Protein AF-A0A7X2TTX0-F1 (afdb_monomer_lite)

Secondary structure (DSSP, 8-state):
-------TT-HHHHHHHHHHHHTTTT-TT----SS--HHHHHHHHHHHHHH--HHHHHHHHHHHHHHHHT-

Foldseek 3Di:
DDPPPPDCQALLNLQVVLCVPCVVFQNVVPDDDPDDQLVSSLVSLVSLVPGHDPVSVVSSVSNVVNSVVVD

Structure (mmCIF, N/CA/C/O backbone):
data_AF-A0A7X2TTX0-F1
#
_entry.id   AF-A0A7X2TTX0-F1
#
loop_
_atom_site.group_PDB
_atom_site.id
_atom_site.type_symbol
_atom_site.label_atom_id
_atom_site.label_alt_id
_atom_site.label_comp_id
_atom_site.label_asym_id
_atom_site.label_entity_id
_atom_site.label_seq_id
_atom_site.pdbx_PDB_ins_code
_atom_site.Cartn_x
_atom_site.Cartn_y
_atom_site.Cartn_z
_atom_site.occupancy
_atom_site.B_iso_or_equiv
_atom_site.auth_seq_id
_atom_site.auth_comp_id
_atom_site.auth_asym_id
_atom_site.auth_atom_id
_atom_site.pdbx_PDB_model_num
ATOM 1 N N . MET A 1 1 ? -21.980 10.502 14.129 1.00 34.19 1 MET A N 1
ATOM 2 C CA . MET A 1 1 ? -20.782 11.356 14.234 1.00 34.19 1 MET A CA 1
ATOM 3 C C . MET A 1 1 ? -19.624 10.474 13.814 1.00 34.19 1 MET A C 1
ATOM 5 O O . MET A 1 1 ? -19.221 9.634 14.602 1.00 34.19 1 MET A O 1
ATOM 9 N N . SER A 1 2 ? -19.224 10.525 12.544 1.00 40.34 2 SER A N 1
ATOM 10 C CA . SER A 1 2 ? -18.192 9.629 12.012 1.00 40.34 2 SER A CA 1
ATOM 11 C C . SER A 1 2 ? -16.873 10.387 12.007 1.00 40.34 2 SER A C 1
ATOM 13 O O . SER A 1 2 ? -16.667 11.257 11.165 1.00 40.34 2 SER A O 1
ATOM 15 N N . GLU A 1 3 ? -16.029 10.112 12.998 1.00 45.38 3 GLU A N 1
ATOM 16 C CA . GLU A 1 3 ? -14.640 10.565 13.022 1.00 45.38 3 GLU A CA 1
ATOM 17 C C . GLU A 1 3 ? -13.915 9.968 11.814 1.00 45.38 3 GLU A C 1
ATOM 19 O O . GLU A 1 3 ? -13.572 8.788 11.782 1.00 45.38 3 GLU A O 1
ATOM 24 N N . THR A 1 4 ? -13.689 10.790 10.791 1.00 50.66 4 THR A N 1
ATOM 25 C CA . THR A 1 4 ? -12.667 10.539 9.778 1.00 50.66 4 THR A CA 1
ATOM 26 C C . THR A 1 4 ? -11.316 10.597 10.479 1.00 50.66 4 THR A C 1
ATOM 28 O O . THR A 1 4 ? -10.710 11.663 10.602 1.00 50.66 4 THR A O 1
ATOM 31 N N . ALA A 1 5 ? -10.872 9.454 10.996 1.00 45.31 5 ALA A N 1
ATOM 32 C CA . ALA A 1 5 ? -9.533 9.264 11.525 1.00 45.31 5 ALA A CA 1
ATOM 33 C C . ALA A 1 5 ? -8.519 9.282 10.367 1.00 45.31 5 ALA A C 1
ATOM 35 O O . ALA A 1 5 ? -7.933 8.264 10.011 1.00 45.31 5 ALA A O 1
ATOM 36 N N . THR A 1 6 ? -8.311 10.460 9.774 1.00 51.38 6 THR A N 1
ATOM 37 C CA . THR A 1 6 ? -7.224 10.750 8.832 1.00 51.38 6 THR A CA 1
ATOM 38 C C . THR A 1 6 ? -5.932 10.898 9.634 1.00 51.38 6 THR A C 1
ATOM 40 O O . THR A 1 6 ? -5.375 11.983 9.795 1.00 51.38 6 THR A O 1
ATOM 43 N N . GLY A 1 7 ? -5.482 9.798 10.235 1.00 52.81 7 GLY A N 1
ATOM 44 C CA . GLY A 1 7 ? -4.128 9.699 10.758 1.00 52.81 7 GLY A CA 1
ATOM 45 C C . GLY A 1 7 ? -3.158 9.407 9.605 1.00 52.81 7 GLY A C 1
ATOM 46 O O . GLY A 1 7 ? -3.524 8.685 8.680 1.00 52.81 7 GLY A O 1
ATOM 47 N N . PRO A 1 8 ? -1.890 9.855 9.657 1.00 53.44 8 PRO A N 1
ATOM 48 C CA . PRO A 1 8 ? -0.863 9.581 8.632 1.00 53.44 8 PRO A CA 1
ATOM 49 C C . PRO A 1 8 ? -0.478 8.087 8.460 1.00 53.44 8 PRO A C 1
ATOM 51 O O . PRO A 1 8 ? 0.532 7.755 7.829 1.00 53.44 8 PRO A O 1
ATOM 54 N N . GLY A 1 9 ? -1.267 7.173 9.028 1.00 65.88 9 GLY A N 1
ATOM 55 C CA . GLY A 1 9 ? -1.119 5.724 8.966 1.00 65.88 9 GLY A CA 1
ATOM 56 C C . GLY A 1 9 ? -2.418 4.964 8.683 1.00 65.88 9 GLY A C 1
ATOM 57 O O . GLY A 1 9 ? -2.399 3.745 8.818 1.00 65.88 9 GLY A O 1
ATOM 58 N N . ASP A 1 10 ? -3.519 5.626 8.306 1.00 90.06 10 ASP A N 1
ATOM 59 C CA . ASP A 1 10 ? -4.731 4.910 7.888 1.00 90.06 10 ASP A CA 1
ATOM 60 C C . ASP A 1 10 ? -4.519 4.192 6.531 1.00 90.06 10 ASP A C 1
ATOM 62 O O . ASP A 1 10 ? -3.716 4.622 5.691 1.00 90.06 10 ASP A O 1
ATOM 66 N N . TYR A 1 11 ? -5.221 3.075 6.306 1.00 95.12 11 TYR A N 1
ATOM 67 C CA . TYR A 1 11 ? -5.033 2.262 5.099 1.00 95.12 11 TYR A CA 1
ATOM 68 C C . TYR A 1 11 ? -5.527 2.947 3.810 1.00 95.12 11 TYR A C 1
ATOM 70 O O . TYR A 1 11 ? -4.966 2.680 2.751 1.00 95.12 11 TYR A O 1
ATOM 78 N N . GLN A 1 12 ? -6.527 3.834 3.869 1.00 95.88 12 GLN A N 1
ATOM 79 C CA . GLN A 1 12 ? -7.042 4.602 2.726 1.00 95.88 12 GLN A CA 1
ATOM 80 C C . GLN A 1 12 ? -6.017 5.641 2.260 1.00 95.88 12 GLN A C 1
ATOM 82 O O . GLN A 1 12 ? -5.754 5.766 1.062 1.00 95.88 12 GLN A O 1
ATOM 87 N N . SER A 1 13 ? 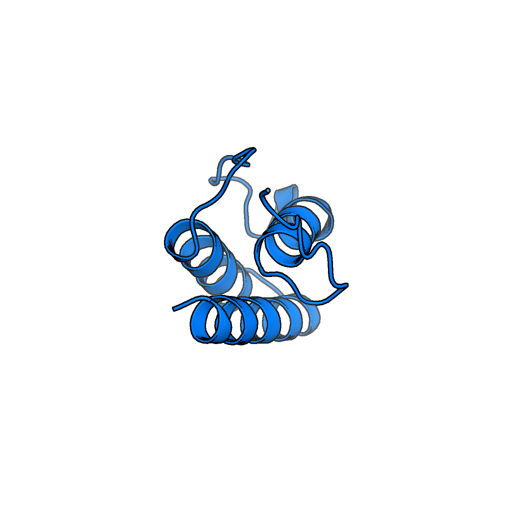-5.378 6.343 3.196 1.00 95.31 13 SER A N 1
ATOM 88 C CA . SER A 1 13 ? -4.288 7.277 2.906 1.00 95.31 13 SER A CA 1
ATOM 89 C C . SER A 1 13 ? -3.091 6.554 2.281 1.00 95.31 13 SER A C 1
ATOM 91 O O . SER A 1 13 ? -2.540 6.999 1.270 1.00 95.31 13 SER A O 1
ATOM 93 N N . LEU A 1 14 ? -2.710 5.394 2.828 1.00 97.00 14 LEU A N 1
ATOM 94 C CA . LEU A 1 14 ? -1.633 4.569 2.270 1.00 97.00 14 LEU A CA 1
ATOM 95 C C . LEU A 1 14 ? -1.991 3.982 0.896 1.00 97.00 14 LEU A C 1
ATOM 97 O O . LEU A 1 14 ? -1.131 3.915 0.018 1.00 97.00 14 LEU A O 1
ATOM 101 N N . TYR A 1 15 ? -3.255 3.607 0.691 1.00 97.56 15 TYR A N 1
ATOM 102 C CA . TYR A 1 15 ? -3.785 3.149 -0.591 1.00 97.56 15 TYR A CA 1
ATOM 103 C C . TYR A 1 15 ? -3.668 4.235 -1.665 1.00 97.56 15 TYR A C 1
ATOM 105 O O . TYR A 1 15 ? -3.072 3.985 -2.711 1.00 97.56 15 TYR A O 1
ATOM 113 N N . ARG A 1 16 ? -4.138 5.462 -1.399 1.00 96.94 16 ARG A N 1
ATOM 114 C CA . ARG A 1 16 ? -4.011 6.594 -2.342 1.00 96.94 16 ARG A CA 1
ATOM 115 C C . ARG A 1 16 ? -2.549 6.875 -2.679 1.00 96.94 16 ARG A C 1
ATOM 117 O O . ARG A 1 16 ? -2.179 6.929 -3.851 1.00 96.94 16 ARG A O 1
ATOM 124 N N . ARG A 1 17 ? -1.6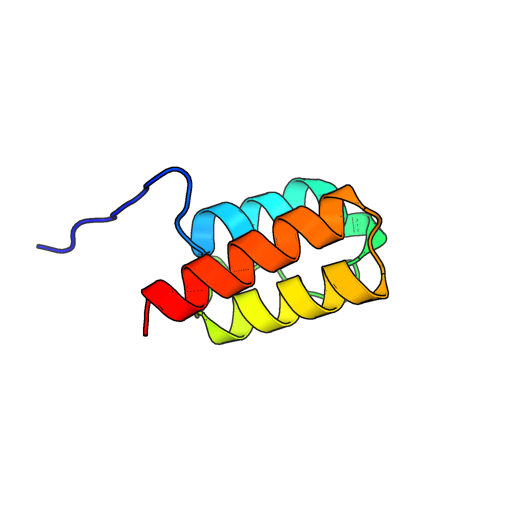95 6.901 -1.654 1.00 96.62 17 ARG A N 1
ATOM 125 C CA . ARG A 1 17 ? -0.246 7.072 -1.801 1.00 96.62 17 ARG A CA 1
ATOM 126 C C . ARG A 1 17 ? 0.410 5.980 -2.666 1.00 96.62 17 ARG A C 1
ATOM 128 O O . ARG A 1 17 ? 1.422 6.242 -3.323 1.00 96.62 17 ARG A O 1
ATOM 135 N N . ALA A 1 18 ? -0.123 4.757 -2.670 1.00 97.62 18 ALA A N 1
ATOM 136 C CA . ALA A 1 18 ? 0.365 3.687 -3.536 1.00 97.62 18 ALA A CA 1
ATOM 137 C C . ALA A 1 18 ? 0.045 3.954 -5.013 1.00 97.62 18 ALA A C 1
ATOM 139 O O . ALA A 1 18 ? 0.908 3.738 -5.862 1.00 97.62 18 ALA A O 1
ATOM 140 N N . PHE A 1 19 ? -1.148 4.469 -5.324 1.00 97.75 19 PHE A N 1
ATOM 141 C CA . PHE A 1 19 ? -1.509 4.858 -6.691 1.00 97.75 19 PHE A CA 1
ATOM 142 C C . PHE A 1 19 ? -0.699 6.049 -7.196 1.00 97.75 19 PHE A C 1
ATOM 144 O O . PHE A 1 19 ? -0.242 6.021 -8.335 1.00 97.75 19 PHE A O 1
ATOM 151 N N . GLU A 1 20 ? -0.455 7.049 -6.351 1.00 97.00 20 GLU A N 1
ATOM 152 C CA . GLU A 1 20 ? 0.361 8.214 -6.717 1.00 97.00 20 GLU A CA 1
ATOM 153 C C . GLU A 1 20 ? 1.798 7.823 -7.095 1.00 97.00 20 GLU A C 1
ATOM 155 O O . GLU A 1 20 ? 2.328 8.295 -8.097 1.00 97.00 20 GLU A O 1
ATOM 160 N N . GLN A 1 21 ? 2.429 6.939 -6.316 1.00 96.75 21 GLN A N 1
ATOM 161 C CA . GLN A 1 21 ? 3.841 6.583 -6.516 1.00 96.75 21 GLN A CA 1
ATOM 162 C C . GLN A 1 21 ? 4.054 5.407 -7.472 1.00 96.75 21 GLN A C 1
ATOM 164 O O . GLN A 1 21 ? 5.063 5.355 -8.172 1.00 96.75 21 GLN A O 1
ATOM 169 N N . TYR A 1 22 ? 3.136 4.439 -7.491 1.00 97.31 22 TYR A N 1
ATOM 170 C CA . TYR A 1 22 ? 3.325 3.165 -8.189 1.00 97.31 22 TYR A CA 1
ATOM 171 C C . TYR A 1 22 ? 2.223 2.857 -9.207 1.00 97.31 22 TYR A C 1
ATOM 173 O O . TYR A 1 22 ? 2.238 1.770 -9.791 1.00 97.31 22 TYR A O 1
ATOM 181 N N . GLY A 1 23 ? 1.320 3.810 -9.469 1.00 94.12 23 GLY A N 1
ATOM 182 C CA . GLY A 1 23 ? 0.209 3.704 -10.419 1.00 94.12 23 GLY A CA 1
ATOM 183 C C . GLY A 1 23 ? 0.619 3.126 -11.770 1.00 94.12 23 GLY A C 1
ATOM 184 O O . GLY A 1 23 ? 0.072 2.126 -12.217 1.00 94.12 23 GLY A O 1
ATOM 185 N N . VAL A 1 24 ? 1.649 3.705 -12.385 1.00 93.06 24 VAL A N 1
ATOM 186 C CA . VAL A 1 24 ? 2.128 3.296 -13.715 1.00 93.06 24 VAL A CA 1
ATOM 187 C C . VAL A 1 24 ? 2.997 2.037 -13.709 1.00 93.06 24 VAL A C 1
ATOM 189 O O . VAL A 1 24 ? 3.146 1.407 -14.750 1.00 93.06 24 VAL A O 1
ATOM 192 N N . ARG A 1 25 ? 3.578 1.659 -12.560 1.00 90.81 25 ARG A N 1
ATOM 193 C CA . ARG A 1 25 ? 4.520 0.529 -12.474 1.00 90.81 25 ARG A CA 1
ATOM 194 C C . ARG A 1 25 ? 3.854 -0.746 -11.978 1.00 90.81 25 ARG A C 1
ATOM 196 O O . ARG A 1 25 ? 3.837 -1.743 -12.683 1.00 90.81 25 ARG A O 1
ATOM 203 N N . ALA A 1 26 ? 3.323 -0.712 -10.760 1.00 94.50 26 ALA A N 1
ATOM 204 C CA . ALA A 1 26 ? 2.811 -1.899 -10.079 1.00 94.50 26 ALA A CA 1
ATOM 205 C C . ALA A 1 26 ? 1.282 -2.010 -10.138 1.00 94.50 26 ALA A C 1
ATOM 207 O O . ALA A 1 26 ? 0.736 -3.075 -9.868 1.00 94.50 26 ALA A O 1
ATOM 208 N N . LEU A 1 27 ? 0.585 -0.914 -10.459 1.00 96.62 27 LEU A N 1
ATOM 209 C CA . LEU A 1 27 ? -0.874 -0.817 -10.345 1.00 96.62 27 LEU A CA 1
ATOM 210 C C . LEU A 1 27 ? -1.559 -0.457 -11.671 1.00 96.62 27 LEU A C 1
ATOM 212 O O . LEU A 1 27 ? -2.730 -0.092 -11.667 1.00 96.62 27 LEU A O 1
ATOM 216 N N . TRP A 1 28 ? -0.867 -0.597 -12.806 1.00 94.50 28 TRP A N 1
ATOM 217 C CA . TRP A 1 28 ? -1.358 -0.175 -14.126 1.00 94.50 28 TRP A CA 1
ATOM 218 C C . TRP A 1 28 ? -2.646 -0.900 -14.551 1.00 94.50 28 TRP A C 1
ATOM 220 O O . TRP A 1 28 ? -3.437 -0.376 -15.329 1.00 94.50 28 TRP A O 1
ATOM 230 N N . ASN A 1 29 ? -2.870 -2.105 -14.018 1.00 93.69 29 ASN A N 1
ATOM 231 C CA . ASN A 1 29 ? -4.062 -2.924 -14.230 1.00 93.69 29 ASN A CA 1
ATOM 232 C C . ASN A 1 29 ? -5.080 -2.831 -13.077 1.00 93.69 29 ASN A C 1
ATOM 234 O O . ASN A 1 29 ? -6.003 -3.648 -13.004 1.00 93.69 29 ASN A O 1
ATOM 238 N N . LYS A 1 30 ? -4.902 -1.896 -12.138 1.00 94.75 30 LYS A N 1
ATOM 239 C CA . LYS A 1 30 ? -5.793 -1.674 -10.994 1.00 94.75 30 LYS A CA 1
ATOM 240 C C . LYS A 1 30 ? -6.501 -0.334 -11.134 1.00 94.75 30 LYS A C 1
ATOM 242 O O . LYS A 1 30 ? -5.938 0.641 -11.617 1.00 94.75 30 LYS A O 1
ATOM 247 N N . ARG A 1 31 ? -7.749 -0.286 -10.671 1.00 95.38 31 ARG A N 1
ATOM 248 C CA . ARG A 1 31 ? -8.539 0.944 -10.613 1.00 95.38 31 ARG A CA 1
ATOM 249 C C . ARG A 1 31 ? -8.449 1.547 -9.215 1.00 95.38 31 ARG A C 1
ATOM 251 O O . ARG A 1 31 ? -8.611 0.818 -8.238 1.00 95.38 31 ARG A O 1
ATOM 258 N N . LEU A 1 32 ? -8.231 2.858 -9.142 1.00 96.00 32 LEU A N 1
ATOM 259 C CA . LEU A 1 32 ? -8.345 3.623 -7.903 1.00 96.00 32 LEU A CA 1
ATOM 260 C C . LEU A 1 32 ? -9.821 3.694 -7.482 1.00 96.00 32 LEU A C 1
ATOM 262 O O . LEU A 1 32 ? -10.677 4.046 -8.294 1.00 96.00 32 LEU A O 1
ATOM 266 N N . LEU A 1 33 ? -10.109 3.349 -6.230 1.00 96.50 33 LEU A N 1
ATOM 267 C CA . LEU A 1 33 ? -11.430 3.487 -5.614 1.00 96.50 33 LEU A CA 1
ATOM 268 C C . LEU A 1 33 ? -11.440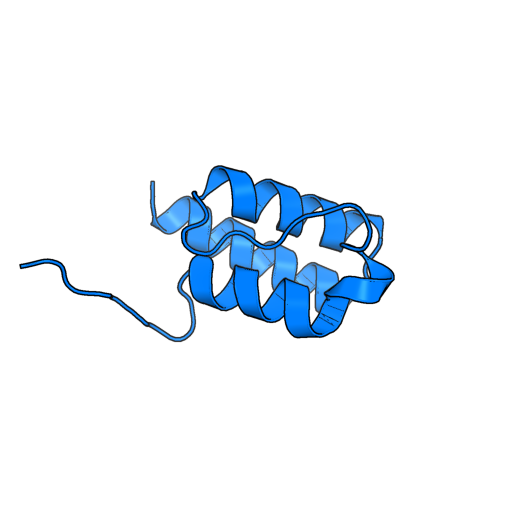 4.685 -4.658 1.00 96.50 33 LEU A C 1
ATOM 270 O O . LEU A 1 33 ? -10.455 4.929 -3.960 1.00 96.50 33 LEU A O 1
ATOM 274 N N . GLU A 1 34 ? -12.549 5.424 -4.622 1.00 91.06 34 GLU A N 1
ATOM 275 C CA . GLU A 1 34 ? -12.706 6.598 -3.748 1.00 91.06 34 GLU A CA 1
ATOM 276 C C . GLU A 1 34 ? -12.803 6.196 -2.267 1.00 91.06 34 GLU A C 1
ATOM 278 O O . GLU A 1 34 ? -12.143 6.804 -1.415 1.00 91.06 34 GLU A O 1
ATOM 283 N N . GLU A 1 35 ? -13.548 5.119 -1.998 1.00 93.25 35 GLU A N 1
ATOM 284 C CA . GLU A 1 35 ? -13.767 4.512 -0.681 1.00 93.25 35 GLU A CA 1
ATOM 285 C C . GLU A 1 35 ? -13.350 3.027 -0.715 1.00 93.25 35 GLU A C 1
ATOM 287 O O . GLU A 1 35 ? -14.196 2.141 -0.855 1.00 93.25 35 GLU A O 1
ATOM 292 N N . PRO A 1 36 ? -12.039 2.720 -0.671 1.00 95.50 36 PRO A N 1
ATOM 293 C CA . PRO A 1 36 ? -11.572 1.338 -0.691 1.00 95.50 36 PRO A CA 1
ATOM 294 C C . PRO A 1 36 ? -11.934 0.629 0.619 1.00 95.50 36 PRO A C 1
ATOM 296 O O . PRO A 1 36 ? -11.785 1.199 1.702 1.00 95.50 36 PRO A O 1
ATOM 299 N N . ALA A 1 37 ? -12.325 -0.641 0.539 1.00 95.31 37 ALA A N 1
ATOM 300 C CA . ALA A 1 37 ? -12.364 -1.511 1.707 1.00 95.31 37 ALA A CA 1
ATOM 301 C C . ALA A 1 37 ? -10.936 -1.978 2.067 1.00 95.31 37 ALA A C 1
ATOM 303 O O . ALA A 1 37 ? -10.049 -1.989 1.204 1.00 95.31 37 ALA A O 1
ATOM 304 N N . PRO A 1 38 ? -10.688 -2.462 3.301 1.00 96.25 38 PRO A N 1
ATOM 305 C CA . PRO A 1 38 ? -9.393 -3.047 3.659 1.00 96.25 38 PRO A CA 1
ATOM 306 C C . PRO A 1 38 ? -8.944 -4.154 2.689 1.00 96.25 38 PRO A C 1
ATOM 308 O O . PRO A 1 38 ? -7.766 -4.256 2.352 1.00 96.25 38 PRO A O 1
ATOM 311 N N . ALA A 1 39 ? -9.885 -4.948 2.166 1.00 96.88 39 ALA A N 1
ATOM 312 C CA . ALA A 1 39 ? -9.599 -5.982 1.171 1.00 96.88 39 ALA A CA 1
ATOM 313 C C . ALA A 1 39 ? -9.027 -5.412 -0.143 1.00 96.88 39 ALA A C 1
ATOM 315 O O . ALA A 1 39 ? -8.090 -5.989 -0.699 1.00 96.88 39 ALA A O 1
ATOM 316 N N . ASP A 1 40 ? -9.524 -4.264 -0.613 1.00 97.69 40 ASP A N 1
ATOM 317 C CA . ASP A 1 40 ? -9.005 -3.596 -1.813 1.00 97.69 40 ASP A CA 1
ATOM 318 C C . ASP A 1 40 ? -7.572 -3.102 -1.593 1.00 97.69 40 ASP A C 1
ATOM 320 O O . ASP A 1 40 ? -6.705 -3.239 -2.463 1.00 97.69 40 ASP A O 1
ATOM 324 N N . ALA A 1 41 ? -7.291 -2.583 -0.396 1.00 97.50 41 ALA A N 1
ATOM 325 C CA . ALA A 1 41 ? -5.954 -2.148 -0.020 1.00 97.50 41 ALA A CA 1
ATOM 326 C C . ALA A 1 41 ? -4.958 -3.316 0.068 1.00 97.50 41 ALA A C 1
ATOM 328 O O . ALA A 1 41 ? -3.820 -3.188 -0.389 1.00 97.50 41 ALA A O 1
ATOM 329 N N . LEU A 1 42 ? -5.389 -4.489 0.537 1.00 98.25 42 LEU A N 1
ATOM 330 C CA . LEU A 1 42 ? -4.560 -5.699 0.533 1.00 98.25 42 LEU A CA 1
ATOM 331 C C . LEU A 1 42 ? -4.239 -6.199 -0.886 1.00 98.25 42 LEU A C 1
ATOM 333 O O . LEU A 1 42 ? -3.130 -6.681 -1.132 1.00 98.25 42 LEU A O 1
ATOM 337 N N . VAL A 1 43 ? -5.156 -6.045 -1.849 1.00 98.12 43 VAL A N 1
ATOM 338 C CA . VAL A 1 43 ? -4.874 -6.351 -3.265 1.00 98.12 43 VAL A CA 1
ATOM 339 C C . VAL A 1 43 ? -3.758 -5.453 -3.808 1.00 98.12 43 VAL A C 1
ATOM 341 O O . VAL A 1 43 ? -2.869 -5.935 -4.516 1.00 98.12 43 VAL A O 1
ATOM 344 N N . VAL A 1 44 ? -3.773 -4.166 -3.453 1.00 98.25 44 VAL A N 1
ATOM 345 C CA . VAL A 1 44 ? -2.717 -3.209 -3.814 1.00 98.25 44 VAL A CA 1
ATOM 346 C C . VAL A 1 44 ? -1.398 -3.557 -3.131 1.00 98.25 44 VAL A C 1
ATOM 348 O O . VAL A 1 44 ? -0.379 -3.643 -3.813 1.00 98.25 44 VAL A O 1
ATOM 351 N N . ALA A 1 45 ? -1.407 -3.847 -1.827 1.00 98.25 45 ALA A N 1
ATOM 352 C CA . ALA A 1 45 ? -0.213 -4.273 -1.096 1.00 98.25 45 ALA A CA 1
ATOM 353 C C . ALA A 1 45 ? 0.444 -5.498 -1.751 1.00 98.25 45 ALA A C 1
ATOM 355 O O . ALA A 1 45 ? 1.655 -5.518 -1.978 1.00 98.25 45 ALA A O 1
ATOM 356 N N . ARG A 1 46 ? -0.357 -6.488 -2.166 1.00 98.31 46 ARG A N 1
ATOM 357 C CA . ARG A 1 46 ? 0.147 -7.659 -2.893 1.00 98.31 46 ARG A CA 1
ATOM 358 C C . ARG A 1 46 ? 0.817 -7.280 -4.215 1.00 98.31 46 ARG A C 1
ATOM 360 O O . ARG A 1 46 ? 1.887 -7.807 -4.509 1.00 98.31 46 ARG A O 1
ATOM 367 N N . ALA A 1 47 ? 0.219 -6.387 -5.001 1.00 98.12 47 ALA A N 1
ATOM 368 C CA . ALA A 1 47 ? 0.807 -5.932 -6.262 1.00 98.12 47 ALA A CA 1
ATOM 369 C C . ALA A 1 47 ? 2.147 -5.209 -6.037 1.00 98.12 47 ALA A C 1
ATOM 371 O O . ALA A 1 47 ? 3.124 -5.509 -6.719 1.00 98.12 47 ALA A O 1
ATOM 372 N N . LEU A 1 48 ? 2.234 -4.351 -5.013 1.00 98.31 48 LEU A N 1
ATOM 373 C CA . LEU A 1 48 ? 3.480 -3.683 -4.623 1.00 98.31 48 LEU A CA 1
ATOM 374 C C . LEU A 1 48 ? 4.594 -4.670 -4.233 1.00 98.31 48 LEU A C 1
ATOM 376 O O . LEU A 1 48 ? 5.759 -4.412 -4.515 1.00 98.31 48 LEU A O 1
ATOM 380 N N . ARG A 1 49 ? 4.268 -5.810 -3.609 1.00 97.75 49 ARG A N 1
ATOM 381 C CA . ARG A 1 49 ? 5.269 -6.833 -3.243 1.00 97.75 49 ARG A CA 1
ATOM 382 C C . ARG A 1 49 ? 5.821 -7.607 -4.439 1.00 97.75 49 ARG A C 1
ATOM 384 O O . ARG A 1 49 ? 6.940 -8.107 -4.340 1.00 97.75 49 ARG A O 1
ATOM 391 N N . ILE A 1 50 ? 5.017 -7.771 -5.490 1.00 97.06 50 ILE A N 1
ATOM 392 C CA . ILE A 1 50 ? 5.350 -8.584 -6.669 1.00 97.06 50 ILE A CA 1
ATOM 393 C C . ILE A 1 50 ? 6.054 -7.729 -7.726 1.00 97.06 50 ILE A C 1
ATOM 395 O O . ILE A 1 50 ? 7.106 -8.117 -8.215 1.00 97.06 50 ILE A O 1
ATOM 399 N N . GLU A 1 51 ?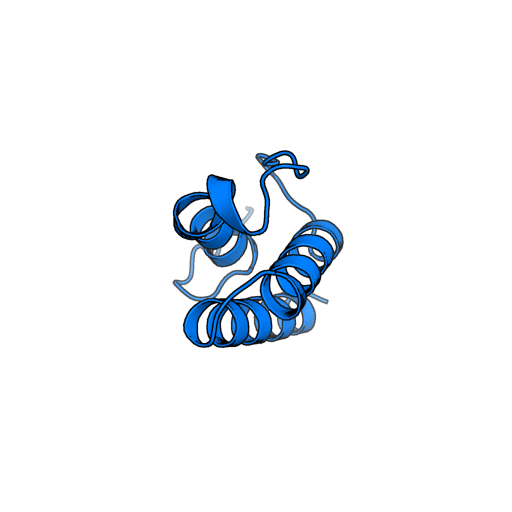 5.487 -6.564 -8.035 1.00 96.50 51 GLU A N 1
ATOM 400 C CA . GLU A 1 51 ? 5.892 -5.710 -9.164 1.00 96.50 51 GLU A CA 1
ATOM 401 C C . GLU A 1 51 ? 6.657 -4.449 -8.715 1.00 96.50 51 GLU A C 1
ATOM 403 O O . GLU A 1 51 ? 7.070 -3.610 -9.520 1.00 96.50 51 GLU A O 1
ATOM 408 N N . GLY A 1 52 ? 6.773 -4.242 -7.402 1.00 94.25 52 GLY A N 1
ATOM 409 C CA . GLY A 1 52 ? 7.418 -3.074 -6.822 1.00 94.25 52 GLY A CA 1
ATOM 410 C C . GLY A 1 52 ? 8.912 -3.249 -6.548 1.00 94.25 52 GLY A C 1
ATOM 411 O O . GLY A 1 52 ? 9.528 -4.269 -6.838 1.00 94.25 52 GLY A O 1
ATOM 412 N N . ASP A 1 53 ? 9.495 -2.214 -5.953 1.00 96.12 53 ASP A N 1
ATOM 413 C CA . ASP A 1 53 ? 10.863 -2.182 -5.451 1.00 96.12 53 ASP A CA 1
ATOM 414 C C . ASP A 1 53 ? 10.871 -2.279 -3.918 1.00 96.12 53 ASP A C 1
ATOM 416 O O . ASP A 1 53 ? 9.865 -2.583 -3.271 1.00 96.12 53 ASP A O 1
ATOM 420 N N . ARG A 1 54 ? 12.033 -2.016 -3.318 1.00 97.06 54 ARG A N 1
ATOM 421 C CA . ARG A 1 54 ? 12.207 -2.031 -1.866 1.00 97.06 54 ARG A CA 1
ATOM 422 C C . ARG A 1 54 ? 11.256 -1.070 -1.144 1.00 97.06 54 ARG A C 1
ATOM 424 O O . ARG A 1 54 ? 10.6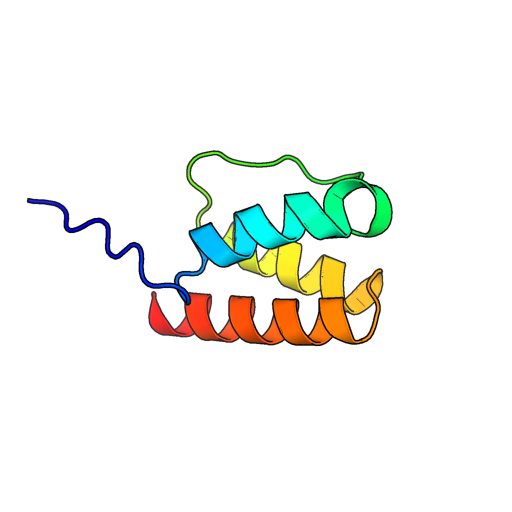63 -1.462 -0.142 1.00 97.06 54 ARG A O 1
ATOM 431 N N . GLU A 1 55 ? 11.086 0.147 -1.655 1.00 97.50 55 GLU A N 1
ATOM 432 C CA . GLU A 1 55 ? 10.208 1.150 -1.040 1.00 97.50 55 GLU A CA 1
ATOM 433 C C . GLU A 1 55 ? 8.731 0.768 -1.203 1.00 97.50 55 GLU A C 1
ATOM 435 O O . GLU A 1 55 ? 7.940 0.909 -0.268 1.00 97.50 55 GLU A O 1
ATOM 440 N N . ALA A 1 56 ? 8.366 0.175 -2.344 1.00 97.62 56 ALA A N 1
ATOM 441 C CA . ALA A 1 56 ? 7.027 -0.364 -2.561 1.00 97.62 56 ALA A CA 1
ATOM 442 C C . ALA A 1 56 ? 6.713 -1.487 -1.566 1.00 97.62 56 ALA A C 1
ATOM 444 O O . ALA A 1 56 ? 5.601 -1.561 -1.042 1.00 97.62 56 ALA A O 1
ATOM 445 N N . ARG A 1 57 ? 7.700 -2.338 -1.258 1.00 97.81 57 ARG A N 1
ATOM 446 C CA . ARG A 1 57 ? 7.555 -3.404 -0.263 1.00 97.81 57 ARG A CA 1
ATOM 447 C C . ARG A 1 57 ? 7.346 -2.849 1.144 1.00 97.81 57 ARG A C 1
ATOM 449 O O . ARG A 1 57 ? 6.481 -3.350 1.856 1.00 97.81 57 ARG A O 1
ATOM 456 N N . PHE A 1 58 ? 8.061 -1.787 1.513 1.00 97.69 58 PHE A N 1
ATOM 457 C CA . PHE A 1 58 ? 7.837 -1.097 2.785 1.00 97.69 58 PHE A CA 1
ATOM 458 C C . PHE A 1 58 ? 6.434 -0.472 2.859 1.00 97.69 58 PHE A C 1
ATOM 460 O O . PHE A 1 58 ? 5.745 -0.586 3.873 1.00 97.69 58 PHE A O 1
ATOM 467 N N . LEU A 1 59 ? 5.964 0.143 1.769 1.00 97.75 59 LEU A N 1
ATOM 468 C CA . LEU A 1 59 ? 4.601 0.671 1.699 1.00 97.75 59 LEU A CA 1
ATOM 469 C C . LEU A 1 59 ? 3.547 -0.443 1.810 1.00 97.75 59 LEU A C 1
ATOM 471 O O . LEU A 1 59 ? 2.553 -0.265 2.511 1.00 97.75 59 LEU A O 1
ATOM 475 N N . ALA A 1 60 ? 3.778 -1.597 1.180 1.00 98.31 60 ALA A N 1
ATOM 476 C CA . ALA A 1 60 ? 2.899 -2.759 1.287 1.00 98.31 60 ALA A CA 1
ATOM 477 C C . ALA A 1 60 ? 2.761 -3.247 2.736 1.00 98.31 60 ALA A C 1
ATOM 479 O O . ALA A 1 60 ? 1.645 -3.455 3.202 1.00 98.31 60 ALA A O 1
ATOM 480 N N . GLU A 1 61 ? 3.871 -3.360 3.469 1.00 98.19 61 GLU A N 1
ATOM 481 C CA . GLU A 1 61 ? 3.868 -3.775 4.881 1.00 98.19 61 GLU A CA 1
ATOM 482 C C . GLU A 1 61 ? 3.081 -2.798 5.763 1.00 98.19 61 GLU A C 1
ATOM 484 O O . GLU A 1 61 ? 2.317 -3.212 6.638 1.00 98.19 61 GLU A O 1
ATOM 489 N N . ARG A 1 62 ? 3.198 -1.491 5.498 1.00 97.88 62 ARG A N 1
ATOM 490 C CA . ARG A 1 62 ? 2.394 -0.474 6.190 1.00 97.88 62 ARG A CA 1
ATOM 491 C C . ARG A 1 62 ? 0.904 -0.614 5.889 1.00 97.88 62 ARG A C 1
ATOM 493 O O . ARG A 1 62 ? 0.102 -0.498 6.812 1.00 97.88 62 ARG A O 1
ATOM 500 N N . ILE A 1 63 ? 0.535 -0.868 4.631 1.00 97.62 63 ILE A N 1
ATOM 501 C CA . ILE A 1 63 ? -0.865 -1.098 4.240 1.00 97.62 63 ILE A CA 1
ATOM 502 C C . ILE A 1 63 ? -1.415 -2.340 4.949 1.00 97.62 63 ILE A C 1
ATOM 504 O O . ILE A 1 63 ? -2.492 -2.276 5.533 1.00 97.62 63 ILE A O 1
ATOM 508 N N . GLU A 1 64 ? -0.674 -3.44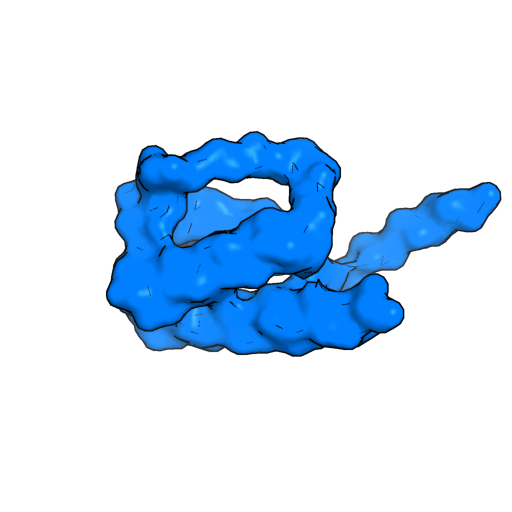9 4.945 1.00 98.00 64 GLU A N 1
ATOM 509 C CA . GLU A 1 64 ? -1.065 -4.700 5.609 1.00 98.00 64 GLU A CA 1
ATOM 510 C C . GLU A 1 64 ? -1.278 -4.502 7.117 1.00 98.00 64 GLU A C 1
ATOM 512 O O . GLU A 1 64 ? -2.273 -4.975 7.673 1.00 98.00 64 GLU A O 1
ATOM 517 N N . HIS A 1 65 ? -0.373 -3.769 7.774 1.00 97.19 65 HIS A N 1
ATOM 518 C CA . HIS A 1 65 ? -0.492 -3.441 9.193 1.00 97.19 65 HIS A CA 1
ATOM 519 C C . HIS A 1 65 ? -1.726 -2.574 9.479 1.00 97.19 65 HIS A C 1
ATOM 521 O O . HIS A 1 65 ? -2.508 -2.899 10.372 1.00 97.19 65 HIS A O 1
ATOM 527 N N . ALA A 1 66 ? -1.938 -1.515 8.693 1.00 95.81 66 ALA A N 1
ATOM 528 C CA . ALA A 1 66 ? -3.084 -0.623 8.846 1.00 95.81 66 ALA A CA 1
ATOM 529 C C . ALA A 1 66 ? -4.420 -1.339 8.590 1.00 95.81 66 ALA A C 1
ATOM 531 O O . ALA A 1 66 ? -5.381 -1.124 9.323 1.00 95.81 66 ALA A O 1
ATOM 532 N N . CYS A 1 67 ? -4.478 -2.238 7.602 1.00 95.75 67 CYS A N 1
ATOM 533 C CA . CYS A 1 67 ? -5.666 -3.055 7.347 1.00 95.75 67 CYS A CA 1
ATOM 534 C C . CYS A 1 67 ? -5.966 -3.995 8.517 1.00 95.75 67 CYS A C 1
ATOM 536 O O . CYS A 1 67 ? -7.123 -4.150 8.884 1.00 95.75 67 CYS A O 1
ATOM 538 N N . ARG A 1 68 ? -4.937 -4.601 9.128 1.00 94.19 68 ARG A N 1
ATOM 539 C CA . ARG A 1 68 ? -5.115 -5.474 10.299 1.00 94.19 68 ARG A CA 1
ATOM 540 C C . ARG A 1 68 ? -5.627 -4.711 11.518 1.00 94.19 68 ARG A C 1
ATOM 542 O O . ARG A 1 68 ? -6.398 -5.274 12.279 1.00 94.19 68 ARG A O 1
ATOM 549 N N . ALA A 1 69 ? -5.197 -3.467 11.703 1.00 91.25 69 ALA A N 1
ATOM 550 C CA . ALA A 1 69 ? -5.655 -2.621 12.803 1.00 91.25 69 ALA A CA 1
ATOM 551 C C . ALA A 1 69 ? -7.102 -2.116 12.631 1.00 91.25 69 ALA A C 1
ATOM 553 O O . ALA A 1 69 ? -7.688 -1.632 13.593 1.00 91.25 69 ALA A O 1
ATOM 554 N N . ALA A 1 70 ? -7.659 -2.200 11.418 1.00 86.31 70 ALA A N 1
ATOM 555 C CA . ALA A 1 70 ? -9.019 -1.772 11.093 1.00 86.31 70 ALA A CA 1
ATOM 556 C C . ALA A 1 70 ? -10.063 -2.910 11.136 1.00 86.31 70 ALA A C 1
ATOM 558 O O . ALA A 1 70 ? -11.236 -2.648 10.866 1.00 86.31 70 ALA A O 1
ATOM 559 N N . LEU A 1 71 ? -9.638 -4.148 11.423 1.00 76.19 71 LEU A N 1
ATOM 560 C CA . LEU A 1 71 ? -10.489 -5.332 11.618 1.00 76.19 71 LEU A CA 1
ATOM 561 C C . LEU A 1 71 ? -10.791 -5.536 13.105 1.00 76.19 71 LEU A C 1
ATOM 563 O O . LEU A 1 71 ? -11.939 -5.929 13.402 1.00 76.19 71 LEU A O 1
#

pLDDT: mean 89.79, std 16.22, range [34.19, 98.31]

Radius of gyration: 11.48 Å; chains: 1; bounding box: 33×20×28 Å

Sequence (71 aa):
MSETATGPGDYQSLYRRAFEQYGVRALWNKRLLEEPAPADALVVARALRIEGDREARFLAERIEHACRAAL